Protein AF-A0A934SBF8-F1 (afdb_monomer)

Mean predicted aligned error: 6.36 Å

Nearest PDB structures (foldseek):
  3ihu-assembly2_B  TM=5.782E-01  e=2.171E-01  Cupriavidus pinatubonensis JMP134
  7wvs-assembly1_A  TM=4.192E-01  e=6.227E-02  Aspergillus carbonarius ITEM 5010
  3cdh-assembly1_A  TM=4.640E-01  e=1.691E-01  Ruegeria pomeroyi DSS-3
  4p9f-assembly1_A  TM=5.363E-01  e=4.314E-01  Escherichia coli UMEA 3718-1
  7ww0-assembly1_A  TM=4.149E-01  e=1.238E-01  Aspergillus carbonarius ITEM 5010

Organism: NCBI:txid454153

Radius of gyration: 15.18 Å; Cα contacts (8 Å, |Δi|>4): 107; chains: 1; bounding box: 35×34×43 Å

pLDDT: mean 85.87, std 15.22, range [47.66, 98.25]

Secondary structure (DSSP, 8-state):
----S-----HHHHHHHHTTS-HHHHHHHHHHHHHHHSSSSTTEEEEEHHHHHHHHT--GGGHHHHHHHHTTTSEEEEETTEEEEE-HHHHHHHHHHHHHHS-HHHHHHHHHHHHHHHHHH-TT-

Solvent-accessible surface area (backbone atoms only — not comparable to full-atom values): 7268 Å² total; per-residue (Å²): 129,90,76,72,94,68,81,93,82,54,70,68,58,52,52,67,68,42,67,85,48,53,75,66,46,46,54,41,47,54,52,46,51,55,51,17,63,69,30,99,53,53,18,34,47,74,44,44,50,72,56,53,21,62,75,60,73,48,60,78,85,52,42,63,62,43,52,62,59,41,48,79,76,32,52,71,37,79,56,90,68,31,35,34,46,29,36,73,66,50,32,52,52,47,55,53,52,48,58,74,73,47,58,79,72,61,46,55,56,53,51,49,54,47,50,50,47,46,44,69,66,43,73,89,117

Foldseek 3Di:
DPQDPDDDDDVVCLCVQCVQPDPLLSLLVVLVQVCQSPDPQHFKDKDFLVVSCVSSVHDSVCSVVSQVRCVSQWPWADDPRMIMTGGPVGNVVVLVVVVVVDDPVVNVVVVVVVVVVCCVRPVPD

Structure (mmCIF, N/CA/C/O backbone):
data_AF-A0A934SBF8-F1
#
_entry.id   AF-A0A934SBF8-F1
#
loop_
_atom_site.group_PDB
_atom_site.id
_atom_site.type_symbol
_atom_site.label_atom_id
_atom_site.label_alt_id
_atom_site.label_comp_id
_atom_site.label_asym_id
_atom_site.label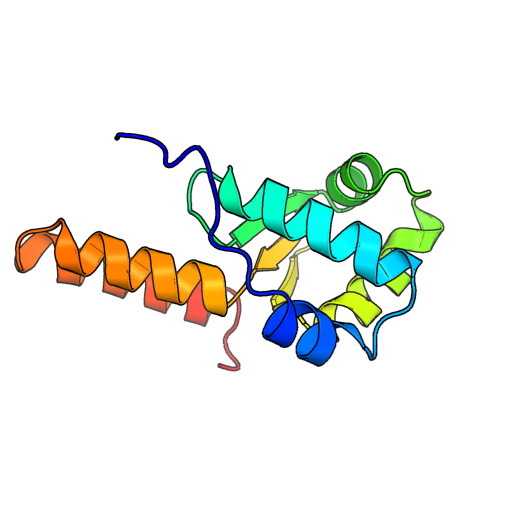_entity_id
_atom_site.label_seq_id
_atom_site.pdbx_PDB_ins_code
_atom_site.Cartn_x
_atom_site.Cartn_y
_atom_site.Cartn_z
_atom_site.occupancy
_atom_site.B_iso_or_equiv
_atom_site.auth_seq_id
_atom_site.auth_comp_id
_atom_site.auth_asym_id
_atom_site.auth_atom_id
_atom_site.pdbx_PDB_model_num
ATOM 1 N N . MET A 1 1 ? -23.208 1.489 7.358 1.00 48.81 1 MET A N 1
ATOM 2 C CA . MET A 1 1 ? -22.133 2.214 8.072 1.00 48.81 1 MET A CA 1
ATOM 3 C C . MET A 1 1 ? -21.897 3.509 7.323 1.00 48.81 1 MET A C 1
ATOM 5 O O . MET A 1 1 ? -21.888 3.451 6.106 1.00 48.81 1 MET A O 1
ATOM 9 N N . ALA A 1 2 ? -21.766 4.657 7.996 1.00 49.47 2 ALA A N 1
ATOM 10 C CA . ALA A 1 2 ? -21.364 5.880 7.301 1.00 49.47 2 ALA A CA 1
ATOM 11 C C . ALA A 1 2 ? -19.920 5.689 6.814 1.00 49.47 2 ALA A C 1
ATOM 13 O O . ALA A 1 2 ? -18.987 5.700 7.628 1.00 49.47 2 ALA A O 1
ATOM 14 N N . GLU A 1 3 ? -19.772 5.390 5.524 1.00 66.50 3 GLU A N 1
ATOM 15 C CA . GLU A 1 3 ? -18.486 5.335 4.841 1.00 66.50 3 GLU A CA 1
ATOM 16 C C . GLU A 1 3 ? -17.846 6.712 4.959 1.00 66.50 3 GLU A C 1
ATOM 18 O O . GLU A 1 3 ? -18.474 7.729 4.678 1.00 66.50 3 GLU A O 1
ATOM 23 N N . LEU A 1 4 ? -16.623 6.758 5.481 1.00 80.62 4 LEU A N 1
ATOM 24 C CA . LEU A 1 4 ? -15.876 7.999 5.566 1.00 80.62 4 LEU A CA 1
ATOM 25 C C . LEU A 1 4 ? -15.369 8.293 4.150 1.00 80.62 4 LEU A C 1
ATOM 27 O O . LEU A 1 4 ? -14.555 7.515 3.647 1.00 80.62 4 LEU A O 1
ATOM 31 N N . PRO A 1 5 ? -15.824 9.377 3.497 1.00 86.81 5 PRO A N 1
ATOM 32 C CA . PRO A 1 5 ? -15.480 9.646 2.103 1.00 86.81 5 PRO A CA 1
ATOM 33 C C . PRO A 1 5 ? -14.053 10.195 1.945 1.00 86.81 5 PRO A C 1
ATOM 35 O O . PRO A 1 5 ? -13.633 10.507 0.838 1.00 86.81 5 PRO A O 1
ATOM 38 N N . TYR A 1 6 ? -13.312 10.348 3.046 1.00 90.06 6 TYR A N 1
ATOM 39 C CA . TYR A 1 6 ? -11.968 10.909 3.075 1.00 90.06 6 TYR A CA 1
ATOM 40 C C . TYR A 1 6 ? -11.066 10.109 4.015 1.00 90.06 6 TYR A C 1
ATOM 42 O O . TYR A 1 6 ? -11.490 9.723 5.104 1.00 90.06 6 TYR A O 1
ATOM 50 N N . MET A 1 7 ? -9.801 9.945 3.629 1.00 89.50 7 MET A N 1
A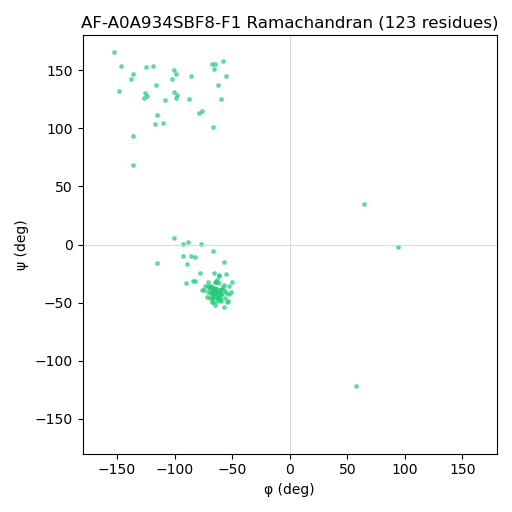TOM 51 C CA . MET A 1 7 ? -8.733 9.484 4.516 1.00 89.50 7 MET A CA 1
ATOM 52 C C . MET A 1 7 ? -7.917 10.673 5.025 1.00 89.50 7 MET A C 1
ATOM 54 O O . MET A 1 7 ? -7.739 11.666 4.318 1.00 89.50 7 MET A O 1
ATOM 58 N N . GLN A 1 8 ? -7.412 10.587 6.253 1.00 89.69 8 GLN A N 1
ATOM 59 C CA . GLN A 1 8 ? -6.589 11.651 6.816 1.00 89.69 8 GLN A CA 1
ATOM 60 C C . GLN A 1 8 ? -5.158 11.560 6.270 1.00 89.69 8 GLN A C 1
ATOM 62 O O . GLN A 1 8 ? -4.425 10.613 6.561 1.00 89.69 8 GLN A O 1
ATOM 67 N N . PHE A 1 9 ? -4.757 12.555 5.480 1.00 91.38 9 PHE A N 1
ATOM 68 C CA . PHE A 1 9 ? -3.440 12.619 4.852 1.00 91.38 9 PHE A CA 1
ATOM 69 C C . PHE A 1 9 ? -2.507 13.559 5.619 1.00 91.38 9 PHE A C 1
ATOM 71 O O . PHE A 1 9 ? -2.870 14.697 5.915 1.00 91.38 9 PHE A O 1
ATOM 78 N N . TYR A 1 10 ? -1.296 13.089 5.917 1.00 93.12 10 TYR A N 1
ATOM 79 C CA . TYR A 1 10 ? -0.279 13.844 6.647 1.00 93.12 10 TYR A CA 1
ATOM 80 C C . TYR A 1 10 ? 0.926 14.050 5.725 1.00 93.12 10 TYR A C 1
ATOM 82 O O . TYR A 1 10 ? 1.690 13.107 5.519 1.00 93.12 10 TYR A O 1
ATOM 90 N N . PRO A 1 11 ? 1.115 15.255 5.152 1.00 96.00 11 PRO A N 1
ATOM 91 C CA . PRO A 1 11 ? 2.187 15.502 4.187 1.00 96.00 11 PRO A CA 1
ATOM 92 C C . PRO A 1 11 ? 3.590 15.202 4.727 1.00 96.00 11 PRO A C 1
ATOM 94 O O . PRO A 1 11 ? 4.429 14.691 3.991 1.00 96.00 11 PRO A O 1
ATOM 97 N N . THR A 1 12 ? 3.842 15.486 6.009 1.00 96.69 12 THR A N 1
ATOM 98 C CA . THR A 1 12 ? 5.129 15.199 6.659 1.00 96.69 12 THR A CA 1
ATOM 9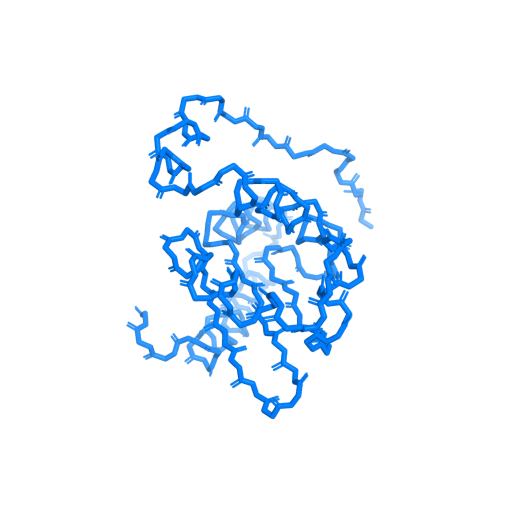9 C C . THR A 1 12 ? 5.419 13.702 6.692 1.00 96.69 12 THR A C 1
ATOM 101 O O . THR A 1 12 ? 6.496 13.292 6.265 1.00 96.69 12 THR A O 1
ATOM 104 N N . ASP A 1 13 ? 4.452 12.893 7.131 1.00 93.19 13 ASP A N 1
ATOM 105 C CA . ASP A 1 13 ? 4.574 11.432 7.172 1.00 93.19 13 ASP A CA 1
ATOM 106 C C . ASP A 1 13 ? 4.748 10.878 5.758 1.00 93.19 13 ASP A C 1
ATOM 108 O O . ASP A 1 13 ? 5.664 10.106 5.501 1.00 93.19 13 ASP A O 1
ATOM 112 N N . TRP A 1 14 ? 3.934 11.355 4.809 1.00 95.31 14 TRP A N 1
ATOM 113 C CA . TRP A 1 14 ? 4.037 10.957 3.408 1.00 95.31 14 TRP A CA 1
ATOM 114 C C . TRP A 1 14 ? 5.444 11.185 2.855 1.00 95.31 14 TRP A C 1
ATOM 116 O O . TRP A 1 14 ? 6.028 10.285 2.253 1.00 95.31 14 TRP A O 1
ATOM 126 N N . LEU A 1 15 ? 6.015 12.374 3.063 1.00 96.56 15 LEU A N 1
ATOM 127 C CA . LEU A 1 15 ? 7.369 12.673 2.606 1.00 96.56 15 LEU A CA 1
ATOM 128 C C . LEU A 1 15 ? 8.414 11.817 3.329 1.00 96.56 15 LEU A C 1
ATOM 130 O O . LEU A 1 15 ? 9.346 11.343 2.683 1.00 96.56 15 LEU A O 1
ATOM 134 N N . ALA A 1 16 ? 8.273 11.603 4.638 1.00 95.12 16 ALA A N 1
ATOM 135 C CA . ALA A 1 16 ? 9.223 10.829 5.431 1.00 95.12 16 ALA A CA 1
ATOM 13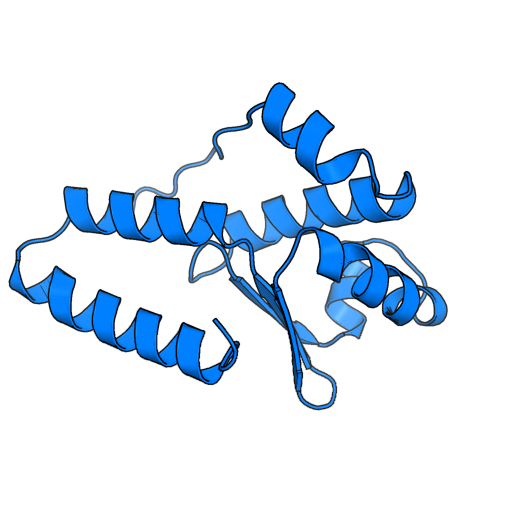6 C C . ALA A 1 16 ? 9.238 9.339 5.053 1.00 95.12 16 ALA A C 1
ATOM 138 O O . ALA A 1 16 ? 10.322 8.785 4.849 1.0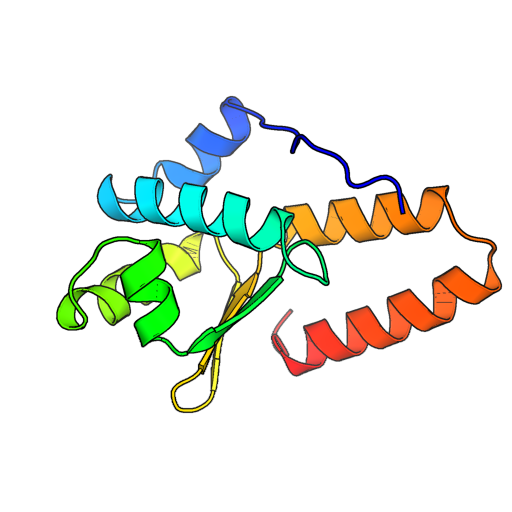0 95.12 16 ALA A O 1
ATOM 139 N N . ASP A 1 17 ? 8.062 8.729 4.910 1.00 92.56 17 ASP A N 1
ATOM 140 C CA . ASP A 1 17 ? 7.895 7.303 4.619 1.00 92.56 17 ASP A CA 1
ATOM 141 C C . ASP A 1 17 ? 8.243 6.995 3.163 1.00 92.56 17 ASP A C 1
ATOM 143 O O . ASP A 1 17 ? 8.886 5.993 2.859 1.00 92.56 17 ASP A O 1
ATOM 147 N N . THR A 1 18 ? 7.872 7.885 2.239 1.00 97.12 18 THR A N 1
ATOM 148 C CA . THR A 1 18 ? 8.036 7.604 0.811 1.00 97.12 18 THR A CA 1
ATOM 149 C C . THR A 1 18 ? 9.345 8.112 0.217 1.00 97.12 18 THR A C 1
ATOM 151 O O . THR A 1 18 ? 9.651 7.762 -0.916 1.00 97.12 18 THR A O 1
ATOM 154 N N . ARG A 1 19 ? 10.162 8.920 0.912 1.00 96.62 19 ARG A N 1
ATOM 155 C CA . ARG A 1 19 ? 11.406 9.494 0.333 1.00 96.62 19 ARG A CA 1
ATOM 156 C C . ARG A 1 19 ? 12.390 8.470 -0.237 1.00 96.62 19 ARG A C 1
ATOM 158 O O . ARG A 1 19 ? 13.176 8.839 -1.100 1.00 96.62 19 ARG A O 1
ATOM 165 N N . MET A 1 20 ? 12.353 7.235 0.255 1.00 96.38 20 MET A N 1
ATOM 166 C CA . MET A 1 20 ? 13.193 6.121 -0.201 1.00 96.38 20 MET A CA 1
ATOM 167 C C . MET A 1 20 ? 12.625 5.367 -1.407 1.00 96.38 20 MET A C 1
ATOM 169 O O . MET A 1 20 ? 13.338 4.567 -1.998 1.00 96.38 20 MET A O 1
ATOM 173 N N . LEU A 1 21 ? 11.378 5.651 -1.782 1.00 98.00 21 LEU A N 1
ATOM 174 C CA . LEU A 1 21 ? 10.729 5.097 -2.959 1.00 98.00 21 LEU A CA 1
ATOM 175 C C . LEU A 1 21 ? 11.055 5.923 -4.211 1.00 98.00 21 LEU A C 1
ATOM 177 O O . LEU A 1 21 ? 11.105 7.162 -4.188 1.00 98.00 21 LEU A O 1
ATOM 181 N N . THR A 1 22 ? 11.179 5.227 -5.331 1.00 98.12 22 THR A N 1
ATOM 182 C CA . THR A 1 22 ? 11.146 5.750 -6.688 1.00 98.12 22 THR A CA 1
ATOM 183 C C . THR A 1 22 ? 9.831 6.478 -6.950 1.00 98.12 22 THR A C 1
ATOM 185 O O . THR A 1 22 ? 8.803 6.243 -6.311 1.00 98.12 22 THR A O 1
ATOM 188 N N . ALA A 1 23 ? 9.833 7.378 -7.936 1.00 97.69 23 ALA A N 1
ATOM 189 C CA . ALA A 1 23 ? 8.620 8.096 -8.325 1.00 97.69 23 ALA A CA 1
ATOM 190 C C . ALA A 1 23 ? 7.481 7.142 -8.734 1.00 97.69 23 ALA A C 1
ATOM 192 O O . ALA A 1 23 ? 6.322 7.4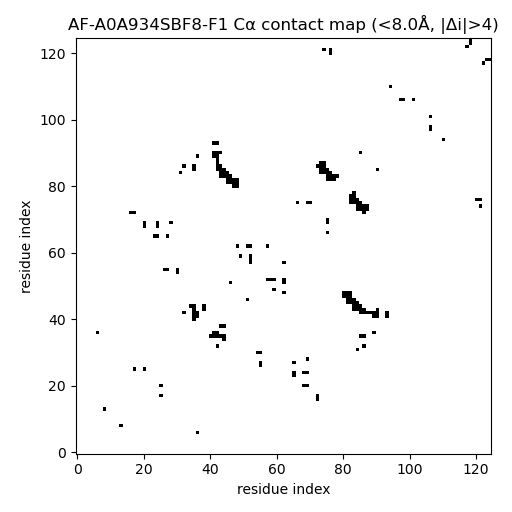11 -8.424 1.00 97.69 23 ALA A O 1
ATOM 193 N N . SER A 1 24 ? 7.814 6.013 -9.371 1.00 97.38 24 SER A N 1
ATOM 194 C CA . SER A 1 24 ? 6.827 5.004 -9.758 1.00 97.38 24 SER A CA 1
ATOM 195 C C . SER A 1 24 ? 6.226 4.318 -8.533 1.00 97.38 24 SER A C 1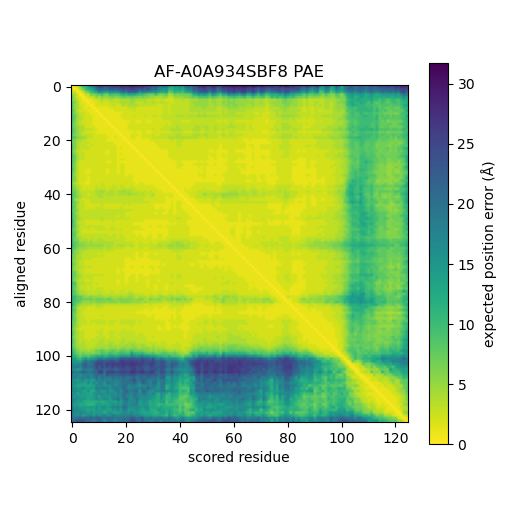
ATOM 197 O O . SER A 1 24 ? 5.005 4.280 -8.414 1.00 97.38 24 SER A O 1
ATOM 199 N N . ALA A 1 25 ? 7.049 3.838 -7.595 1.00 98.19 25 ALA A N 1
ATOM 200 C CA . ALA A 1 25 ? 6.550 3.202 -6.378 1.00 98.19 25 ALA A CA 1
ATOM 201 C C . ALA A 1 25 ? 5.756 4.175 -5.490 1.00 98.19 25 ALA A C 1
ATOM 203 O O . ALA A 1 25 ? 4.767 3.774 -4.883 1.00 98.19 25 ALA A O 1
ATOM 204 N N . LYS A 1 26 ? 6.105 5.471 -5.471 1.00 97.81 26 LYS A N 1
ATOM 205 C CA . LYS A 1 26 ? 5.287 6.514 -4.820 1.00 97.81 26 LYS A CA 1
ATOM 206 C C . LYS A 1 26 ? 3.886 6.622 -5.411 1.00 97.81 26 LYS A C 1
ATOM 208 O O . LYS A 1 26 ? 2.920 6.678 -4.653 1.00 97.81 26 LYS A O 1
ATOM 213 N N . GLY A 1 27 ? 3.786 6.682 -6.740 1.00 97.62 27 GLY A N 1
ATOM 214 C CA . GLY A 1 27 ? 2.498 6.730 -7.439 1.00 97.62 27 GLY A CA 1
ATOM 215 C C . GLY A 1 27 ? 1.666 5.484 -7.146 1.00 97.62 27 GLY A C 1
ATOM 216 O O . GLY A 1 27 ? 0.525 5.568 -6.709 1.00 97.62 27 GLY A O 1
ATOM 217 N N . VAL A 1 28 ? 2.299 4.321 -7.239 1.00 98.06 28 VAL A N 1
ATOM 218 C CA . VAL A 1 28 ? 1.667 3.045 -6.911 1.00 98.06 28 VAL A CA 1
ATOM 219 C C . VAL A 1 28 ? 1.202 2.984 -5.451 1.00 98.06 28 VAL A C 1
ATOM 221 O O . VAL A 1 28 ? 0.122 2.471 -5.158 1.00 98.06 28 VAL A O 1
ATOM 224 N N . TRP A 1 29 ? 1.983 3.526 -4.514 1.00 97.94 29 TRP A N 1
ATOM 225 C CA . TRP A 1 29 ? 1.621 3.500 -3.102 1.00 97.94 29 TRP A CA 1
ATOM 226 C C . TRP A 1 29 ? 0.378 4.335 -2.793 1.00 97.94 29 TRP A C 1
ATOM 228 O O . TRP A 1 29 ? -0.454 3.904 -1.993 1.00 97.94 29 TRP A O 1
ATOM 238 N N . ILE A 1 30 ? 0.200 5.497 -3.433 1.00 97.56 30 ILE A N 1
ATOM 239 C CA . ILE A 1 30 ? -1.018 6.287 -3.218 1.00 97.56 30 ILE A CA 1
ATOM 240 C C . ILE A 1 30 ? -2.259 5.578 -3.784 1.00 97.56 30 ILE A C 1
ATOM 242 O O . ILE A 1 30 ? -3.299 5.576 -3.121 1.00 97.56 30 ILE A O 1
ATOM 246 N N . ASP A 1 31 ? -2.135 4.889 -4.923 1.00 98.19 31 ASP A N 1
ATOM 247 C CA . ASP A 1 31 ? -3.214 4.064 -5.485 1.00 98.19 31 ASP A CA 1
ATOM 248 C C . ASP A 1 31 ? -3.561 2.894 -4.559 1.00 98.19 31 ASP A C 1
ATOM 250 O O . ASP A 1 31 ? -4.737 2.614 -4.310 1.00 98.19 31 ASP A O 1
ATOM 254 N N . CYS A 1 32 ? -2.544 2.249 -3.974 1.00 97.75 32 CYS A N 1
ATOM 255 C CA . CYS A 1 32 ? -2.735 1.245 -2.932 1.00 97.75 32 CYS A CA 1
ATOM 256 C C . CYS A 1 32 ? -3.511 1.832 -1.752 1.00 97.75 32 CYS A C 1
ATOM 258 O O . CYS A 1 32 ? -4.552 1.289 -1.402 1.00 97.75 32 CYS A O 1
ATOM 260 N N . LEU A 1 33 ? -3.079 2.951 -1.163 1.00 97.00 33 LEU A N 1
ATOM 261 C CA . LEU A 1 33 ? -3.783 3.573 -0.034 1.00 97.00 33 LEU A CA 1
ATOM 262 C C . LEU A 1 33 ? -5.254 3.875 -0.360 1.00 97.00 33 LEU A C 1
ATOM 264 O O . LEU A 1 33 ? -6.126 3.597 0.464 1.00 97.00 33 LEU A O 1
ATOM 268 N N . ALA A 1 34 ? -5.546 4.374 -1.562 1.00 96.38 34 ALA A N 1
ATOM 269 C CA . ALA A 1 34 ? -6.916 4.608 -2.010 1.00 96.38 34 ALA A CA 1
ATOM 270 C C . ALA A 1 34 ? -7.727 3.303 -2.130 1.00 96.38 34 ALA A C 1
ATOM 272 O O . ALA A 1 34 ? -8.881 3.251 -1.694 1.00 96.38 34 ALA A O 1
ATOM 273 N N . ALA A 1 35 ? -7.135 2.232 -2.664 1.00 97.00 35 ALA A N 1
ATOM 274 C CA . ALA A 1 35 ? -7.777 0.920 -2.747 1.00 97.00 35 ALA A CA 1
ATOM 275 C C . ALA A 1 35 ? -8.009 0.299 -1.359 1.00 97.00 35 ALA A C 1
ATOM 277 O O . ALA A 1 35 ? -9.098 -0.197 -1.079 1.00 97.00 35 ALA A O 1
ATOM 278 N N . LEU A 1 36 ? -7.021 0.386 -0.462 1.00 95.50 36 LEU A N 1
ATOM 279 C CA . LEU A 1 36 ? -7.105 -0.103 0.917 1.00 95.50 36 LEU A CA 1
ATOM 280 C C . LEU A 1 36 ? -8.157 0.652 1.738 1.00 95.50 36 LEU A C 1
ATOM 282 O O . LEU A 1 36 ? -8.781 0.069 2.623 1.00 95.50 36 LEU A O 1
ATOM 286 N N . TRP A 1 37 ? -8.363 1.939 1.455 1.00 94.56 37 TRP A N 1
ATOM 287 C CA . TRP A 1 37 ? -9.388 2.750 2.112 1.00 94.56 37 TRP A CA 1
ATOM 288 C C . TRP A 1 37 ? -10.816 2.335 1.735 1.00 94.56 37 TRP A C 1
ATOM 290 O O . TRP A 1 37 ? -11.719 2.394 2.574 1.00 94.56 37 TRP A O 1
ATOM 300 N N . ASN A 1 38 ? -11.003 1.917 0.481 1.00 92.44 38 ASN A N 1
ATOM 301 C CA . ASN A 1 38 ? -12.283 1.471 -0.077 1.00 92.44 38 ASN A CA 1
ATOM 302 C C . ASN A 1 38 ? -12.500 -0.047 0.038 1.00 92.44 38 ASN A C 1
ATOM 304 O O . ASN A 1 38 ? -13.522 -0.561 -0.416 1.00 92.44 38 ASN A O 1
ATOM 308 N N . ALA A 1 39 ? -11.547 -0.778 0.615 1.00 90.94 39 ALA A N 1
ATOM 309 C CA . 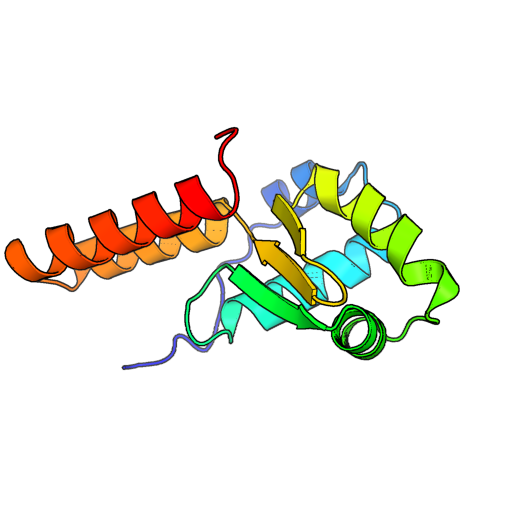ALA A 1 39 ? -11.677 -2.210 0.822 1.00 90.94 39 ALA A CA 1
ATOM 310 C C . ALA A 1 39 ? -12.805 -2.524 1.829 1.00 90.94 39 ALA A C 1
ATOM 312 O O . ALA A 1 39 ? -13.050 -1.727 2.740 1.00 90.94 39 ALA A O 1
ATOM 313 N N . PRO A 1 40 ? -13.463 -3.700 1.719 1.00 86.25 40 PRO A N 1
ATOM 314 C CA . PRO A 1 40 ? -14.472 -4.135 2.689 1.00 86.25 40 PRO A CA 1
ATOM 315 C C . PRO A 1 40 ? -13.965 -4.107 4.136 1.00 86.25 40 PRO A C 1
ATOM 317 O O . PRO A 1 40 ? -14.708 -3.765 5.053 1.00 86.25 40 PRO A O 1
ATOM 320 N N . GLU A 1 41 ? -12.684 -4.428 4.320 1.00 84.31 41 GLU A N 1
ATOM 321 C CA . GLU A 1 41 ? -11.951 -4.264 5.569 1.00 84.31 41 GLU A CA 1
ATOM 322 C C . GLU A 1 41 ? -10.837 -3.237 5.339 1.00 84.31 41 GLU A C 1
ATOM 324 O O . GLU A 1 41 ? -9.903 -3.483 4.575 1.00 84.31 41 GLU A O 1
ATOM 329 N N . ARG A 1 42 ? -10.945 -2.054 5.960 1.00 88.56 42 ARG A N 1
ATOM 330 C CA . ARG A 1 42 ? -9.996 -0.965 5.698 1.00 88.56 42 ARG A CA 1
ATOM 331 C C . ARG A 1 42 ? -8.574 -1.347 6.086 1.00 88.56 42 ARG A C 1
ATOM 333 O O . ARG A 1 42 ? -8.315 -1.846 7.180 1.00 88.56 42 ARG A O 1
ATOM 340 N N . GLY A 1 43 ? -7.639 -0.984 5.216 1.00 90.31 43 GLY A N 1
ATOM 341 C CA . GLY A 1 43 ? -6.210 -1.079 5.492 1.00 90.31 43 GLY A CA 1
ATOM 342 C C . GLY A 1 43 ? -5.546 -2.361 5.012 1.00 90.31 43 GLY A C 1
ATOM 343 O O . GLY A 1 43 ? -4.325 -2.445 5.113 1.00 90.31 43 GLY A O 1
ATOM 344 N N . PHE A 1 44 ? -6.282 -3.310 4.434 1.00 92.69 44 PHE A N 1
ATOM 345 C CA . PHE A 1 44 ? -5.684 -4.393 3.659 1.00 92.69 44 PHE A CA 1
ATOM 346 C C . PHE A 1 44 ? -6.588 -4.822 2.501 1.00 92.69 44 PHE A C 1
ATOM 348 O O . PHE A 1 44 ? -7.803 -4.655 2.535 1.00 92.69 44 PHE A O 1
ATOM 355 N N . LEU A 1 45 ? -5.985 -5.371 1.453 1.00 94.81 45 LEU A N 1
ATOM 356 C CA . LEU A 1 45 ? -6.715 -5.883 0.302 1.00 94.81 45 LEU A CA 1
ATOM 357 C C . LEU A 1 45 ? -5.950 -7.060 -0.290 1.00 94.81 45 LEU A C 1
ATOM 359 O O . LEU A 1 45 ? -4.745 -6.965 -0.516 1.00 94.81 45 LEU A O 1
ATOM 363 N N . LYS A 1 46 ? -6.658 -8.161 -0.552 1.00 95.38 46 LYS A N 1
ATOM 364 C CA . LYS A 1 46 ? -6.138 -9.324 -1.277 1.00 95.38 46 LYS A CA 1
ATOM 365 C C . LYS A 1 46 ? -6.780 -9.380 -2.652 1.00 95.38 46 LYS A C 1
ATOM 367 O O . LYS A 1 46 ? -8.002 -9.452 -2.757 1.00 95.38 46 LYS A O 1
ATOM 372 N N . MET A 1 47 ? -5.964 -9.404 -3.698 1.00 96.38 47 MET A N 1
ATOM 373 C CA . MET A 1 47 ? -6.441 -9.617 -5.064 1.00 96.38 47 MET A CA 1
ATOM 374 C C . MET A 1 47 ? -5.362 -10.264 -5.942 1.00 96.38 47 MET A C 1
ATOM 376 O O . MET A 1 47 ? -4.204 -10.329 -5.527 1.00 96.38 47 MET A O 1
ATOM 380 N N . PRO A 1 48 ? -5.709 -10.792 -7.132 1.00 97.56 48 PRO A N 1
ATOM 381 C CA . PRO A 1 48 ? -4.719 -11.352 -8.047 1.00 97.56 48 PRO A CA 1
ATOM 382 C C . PRO A 1 48 ? -3.619 -10.340 -8.388 1.00 97.56 48 PRO A C 1
ATOM 384 O O . PRO A 1 48 ? -3.915 -9.163 -8.575 1.00 97.56 48 PRO A O 1
ATOM 387 N N . GLU A 1 49 ? -2.377 -10.790 -8.560 1.00 96.81 49 GLU A N 1
ATOM 388 C CA . GLU A 1 49 ? -1.240 -9.926 -8.920 1.00 96.81 49 GLU A CA 1
ATOM 389 C C . GLU A 1 49 ? -1.534 -9.071 -10.166 1.00 96.81 49 GLU A C 1
ATOM 391 O O . GLU A 1 49 ? -1.335 -7.860 -10.184 1.00 96.81 49 GLU A O 1
ATOM 396 N N . ARG A 1 50 ? -2.154 -9.675 -11.186 1.00 96.44 50 ARG A N 1
ATOM 397 C CA . ARG A 1 50 ? -2.579 -8.962 -12.400 1.00 96.44 50 ARG A CA 1
ATOM 398 C C . ARG A 1 50 ? -3.610 -7.858 -12.141 1.00 96.44 50 ARG A C 1
ATOM 400 O O . ARG A 1 50 ? -3.710 -6.930 -12.936 1.00 96.44 50 ARG A O 1
ATOM 407 N N . ALA A 1 51 ? -4.416 -7.964 -11.083 1.00 97.81 51 ALA A N 1
ATOM 408 C CA . ALA A 1 51 ? -5.363 -6.915 -10.713 1.00 97.81 51 ALA A CA 1
ATOM 409 C C . ALA A 1 51 ? -4.643 -5.706 -10.094 1.00 97.81 51 ALA A C 1
ATOM 411 O O . ALA A 1 51 ? -5.018 -4.578 -10.401 1.00 97.81 51 ALA A O 1
ATOM 412 N N . TRP A 1 52 ? -3.566 -5.931 -9.331 1.00 97.94 52 TRP A N 1
ATOM 413 C CA . TRP A 1 52 ? -2.666 -4.862 -8.883 1.00 97.94 52 TRP A CA 1
ATOM 414 C C . TRP A 1 52 ? -2.010 -4.145 -10.064 1.00 97.94 52 TRP A C 1
ATOM 416 O O . TRP A 1 52 ? -2.102 -2.927 -10.147 1.00 97.94 52 TRP A O 1
ATOM 426 N N . GLY A 1 53 ? -1.474 -4.881 -11.043 1.00 97.62 53 GLY A N 1
ATOM 427 C CA . GLY A 1 53 ? -0.901 -4.268 -12.251 1.00 97.62 53 GLY A CA 1
ATOM 428 C C . GLY A 1 53 ? -1.881 -3.362 -13.007 1.00 97.62 53 GLY A C 1
ATOM 429 O O . GLY A 1 53 ? -1.518 -2.266 -13.426 1.00 97.62 53 GLY A O 1
ATOM 430 N N . ARG A 1 54 ? -3.154 -3.773 -13.113 1.00 98.00 54 ARG A N 1
ATOM 431 C CA . ARG A 1 54 ? -4.218 -2.940 -13.706 1.00 98.00 54 ARG A CA 1
ATOM 432 C C . ARG A 1 54 ? -4.530 -1.701 -12.876 1.00 98.00 54 ARG A C 1
ATOM 434 O O . ARG A 1 54 ? -4.729 -0.647 -13.467 1.00 98.00 54 ARG A O 1
ATOM 441 N N . LEU A 1 55 ? -4.590 -1.828 -11.547 1.00 98.00 55 LEU A N 1
ATOM 442 C CA . LEU A 1 55 ? -4.807 -0.691 -10.648 1.00 98.00 55 LEU A CA 1
ATOM 443 C C . LEU A 1 55 ? -3.696 0.352 -10.816 1.00 98.00 55 LEU A C 1
ATOM 445 O O . LEU A 1 55 ? -3.980 1.539 -10.869 1.00 98.00 55 LEU A O 1
ATOM 449 N N . TRP A 1 56 ? -2.456 -0.109 -10.940 1.00 98.00 56 TRP A N 1
ATOM 450 C CA . TRP A 1 56 ? -1.262 0.729 -11.051 1.00 98.00 56 TRP A CA 1
ATOM 451 C C . TRP A 1 56 ? -0.990 1.239 -12.468 1.00 98.00 56 TRP A C 1
ATOM 453 O O . TRP A 1 56 ? -0.103 2.065 -12.664 1.00 98.00 56 TRP A O 1
ATOM 463 N N . GLY A 1 57 ? -1.706 0.719 -13.468 1.00 97.38 57 GLY A N 1
ATOM 464 C CA . GLY A 1 57 ? -1.475 1.048 -14.872 1.00 97.38 57 GLY A CA 1
ATOM 465 C C . GLY A 1 57 ? -0.103 0.602 -15.387 1.00 97.38 57 GLY A C 1
ATOM 466 O O . GLY A 1 57 ? 0.492 1.302 -16.204 1.00 97.38 57 GLY A O 1
ATOM 467 N N . VAL A 1 58 ? 0.411 -0.539 -14.914 1.00 97.25 58 VAL A N 1
ATOM 468 C CA . VAL A 1 58 ? 1.738 -1.059 -15.288 1.00 97.25 58 VAL A CA 1
ATOM 469 C C . VAL A 1 58 ? 1.659 -2.423 -15.970 1.00 97.25 58 VAL A C 1
ATOM 471 O O . VAL A 1 58 ? 0.735 -3.210 -15.751 1.00 97.25 58 VAL A O 1
ATOM 474 N N . GLU A 1 59 ? 2.663 -2.708 -16.796 1.00 95.75 59 GLU A N 1
ATOM 475 C CA . GLU A 1 59 ? 2.846 -4.010 -17.440 1.00 95.75 59 GLU A CA 1
ATOM 476 C C . GLU A 1 59 ? 3.188 -5.101 -16.414 1.00 95.75 59 GLU A C 1
ATOM 478 O O . GLU A 1 59 ? 3.706 -4.819 -15.329 1.00 95.75 59 GLU A O 1
ATOM 483 N N . SER A 1 60 ? 2.893 -6.363 -16.748 1.00 94.06 60 SER A N 1
ATOM 484 C CA . SER A 1 60 ? 3.002 -7.476 -15.787 1.00 94.06 60 SER A CA 1
ATOM 485 C C . SER A 1 60 ? 4.440 -7.700 -15.317 1.00 94.06 60 SER A C 1
ATOM 487 O O . SER A 1 60 ? 4.672 -8.072 -14.173 1.00 94.06 60 SER A O 1
ATOM 489 N N . GLU A 1 61 ? 5.402 -7.401 -16.180 1.00 96.31 61 GLU A N 1
ATOM 490 C CA . GLU A 1 61 ? 6.840 -7.506 -15.965 1.00 96.31 61 GLU A CA 1
ATOM 491 C C . GLU A 1 61 ? 7.344 -6.532 -14.891 1.00 96.31 61 GLU A C 1
ATOM 493 O O . GLU A 1 61 ? 8.369 -6.786 -14.269 1.00 96.31 61 GLU A O 1
ATOM 498 N N . ARG A 1 62 ? 6.628 -5.424 -14.652 1.00 97.12 62 ARG A N 1
ATOM 499 C CA . ARG A 1 62 ? 7.000 -4.394 -13.666 1.00 97.12 62 ARG A CA 1
ATOM 500 C C . ARG A 1 62 ? 6.442 -4.671 -12.272 1.00 97.12 62 ARG A C 1
ATOM 502 O O . ARG A 1 62 ? 6.894 -4.058 -11.307 1.00 97.12 62 ARG A O 1
ATOM 509 N N . ILE A 1 63 ? 5.448 -5.553 -12.162 1.00 97.06 63 ILE A N 1
ATOM 510 C CA . ILE A 1 63 ? 4.742 -5.820 -10.903 1.00 97.06 63 ILE A CA 1
ATOM 511 C C . ILE A 1 63 ? 5.680 -6.389 -9.826 1.00 97.06 63 ILE A C 1
ATOM 513 O O . ILE A 1 63 ? 5.616 -5.881 -8.706 1.00 97.06 63 ILE A O 1
ATOM 517 N N . PRO A 1 64 ? 6.562 -7.372 -10.110 1.00 96.62 64 PRO A N 1
ATOM 518 C CA . PRO A 1 64 ? 7.452 -7.924 -9.089 1.00 96.62 64 PRO A CA 1
ATOM 519 C C . PRO A 1 64 ? 8.384 -6.869 -8.484 1.00 96.62 64 PRO A C 1
ATOM 521 O O . PRO A 1 64 ? 8.430 -6.748 -7.264 1.00 96.62 64 PRO A O 1
ATOM 524 N N . ASP A 1 65 ? 9.029 -6.052 -9.324 1.00 97.50 65 ASP A N 1
ATOM 525 C CA . ASP A 1 65 ? 9.932 -4.981 -8.880 1.00 97.50 65 ASP A CA 1
ATOM 526 C C . ASP A 1 65 ? 9.202 -3.961 -7.993 1.00 97.50 65 ASP A C 1
ATOM 528 O O . ASP A 1 65 ? 9.706 -3.550 -6.948 1.00 97.50 65 ASP A O 1
ATOM 532 N N . LEU A 1 66 ? 7.985 -3.569 -8.389 1.00 98.25 66 LEU A N 1
ATOM 533 C CA . LEU A 1 66 ? 7.161 -2.640 -7.616 1.00 98.25 66 LEU A CA 1
ATOM 534 C C . LEU A 1 66 ? 6.703 -3.248 -6.292 1.00 98.25 66 LEU A C 1
ATOM 536 O O . LEU A 1 66 ? 6.693 -2.549 -5.284 1.00 98.25 66 LEU A O 1
ATOM 540 N N . LEU A 1 67 ? 6.332 -4.530 -6.268 1.00 97.56 67 LEU A N 1
ATOM 541 C CA . LEU A 1 67 ? 5.972 -5.223 -5.031 1.00 97.56 67 LEU A CA 1
ATOM 542 C C . LEU A 1 67 ? 7.150 -5.282 -4.063 1.00 97.56 67 LEU A C 1
ATOM 544 O O . LEU A 1 67 ? 6.971 -5.024 -2.876 1.00 97.56 67 LEU A O 1
ATOM 548 N N . ASP A 1 68 ? 8.341 -5.594 -4.557 1.00 97.12 68 ASP A N 1
ATOM 549 C CA . ASP A 1 68 ? 9.527 -5.686 -3.713 1.00 97.12 68 ASP A CA 1
ATOM 550 C C . ASP A 1 68 ? 9.903 -4.304 -3.145 1.00 97.12 68 ASP A C 1
ATOM 552 O O . ASP A 1 68 ? 10.215 -4.183 -1.959 1.00 97.12 68 ASP A O 1
ATOM 556 N N . GLU A 1 69 ? 9.769 -3.238 -3.940 1.00 98.12 69 GLU A N 1
ATOM 557 C CA . GLU A 1 69 ? 9.997 -1.864 -3.484 1.00 98.12 69 GLU A CA 1
ATOM 558 C C . GLU A 1 69 ? 8.922 -1.371 -2.494 1.00 98.12 69 GLU A C 1
ATOM 560 O O . GLU A 1 69 ? 9.237 -0.759 -1.471 1.00 98.12 69 GLU A O 1
ATOM 565 N N . LEU A 1 70 ? 7.643 -1.668 -2.747 1.00 97.56 70 LEU A N 1
ATOM 566 C CA . LEU A 1 70 ? 6.544 -1.319 -1.841 1.00 97.56 70 LEU A CA 1
ATOM 567 C C . LEU A 1 70 ? 6.674 -1.986 -0.470 1.00 97.56 70 LEU A C 1
ATOM 569 O O . LEU A 1 70 ? 6.172 -1.427 0.506 1.00 97.56 70 LEU A O 1
ATOM 573 N N . GLY A 1 71 ? 7.356 -3.132 -0.372 1.00 95.94 71 GLY A N 1
ATOM 574 C CA . GLY A 1 71 ? 7.617 -3.823 0.897 1.00 95.94 71 GLY A CA 1
ATOM 575 C C . GLY A 1 71 ? 8.349 -2.963 1.936 1.00 95.94 71 GLY A C 1
ATOM 576 O O . GLY A 1 71 ? 8.353 -3.281 3.121 1.00 95.94 71 GLY A O 1
ATOM 577 N N . ILE A 1 72 ? 8.932 -1.838 1.516 1.00 95.12 72 ILE A N 1
ATOM 578 C CA . ILE A 1 72 ? 9.542 -0.842 2.399 1.00 95.12 72 ILE A CA 1
ATOM 579 C C . ILE A 1 72 ? 8.490 -0.089 3.238 1.00 95.12 72 ILE A C 1
ATOM 581 O O . ILE A 1 72 ? 8.745 0.254 4.393 1.00 95.12 72 ILE A O 1
ATOM 585 N N . VAL A 1 73 ? 7.313 0.189 2.666 1.00 95.38 73 VAL A N 1
ATOM 586 C CA . VAL A 1 73 ? 6.249 1.007 3.290 1.00 95.38 73 VAL A CA 1
ATOM 587 C C . VAL A 1 73 ? 4.966 0.225 3.577 1.00 95.38 73 VAL A C 1
ATOM 589 O O . VAL A 1 73 ? 4.119 0.686 4.346 1.00 95.38 73 VAL A O 1
ATOM 592 N N . ALA A 1 74 ? 4.815 -0.950 2.973 1.00 95.25 74 ALA A N 1
ATOM 593 C CA . ALA A 1 74 ? 3.635 -1.792 3.053 1.00 95.25 74 ALA A CA 1
ATOM 594 C C . ALA A 1 74 ? 3.991 -3.195 3.541 1.00 95.25 74 ALA A C 1
ATOM 596 O O . ALA A 1 74 ? 5.079 -3.704 3.292 1.00 95.25 74 ALA A O 1
ATOM 597 N N . GLU A 1 75 ? 3.028 -3.849 4.179 1.00 94.00 75 GLU A N 1
ATOM 598 C CA . GLU A 1 75 ? 3.124 -5.278 4.461 1.00 94.00 75 GLU A CA 1
ATOM 599 C C . GLU A 1 75 ? 2.575 -6.042 3.257 1.00 94.00 75 GLU A C 1
ATOM 601 O O . GLU A 1 75 ? 1.445 -5.792 2.822 1.00 94.00 75 GLU A O 1
ATOM 606 N N . ILE A 1 76 ? 3.374 -6.953 2.702 1.00 94.88 76 ILE A N 1
ATOM 607 C CA . ILE A 1 76 ? 3.043 -7.674 1.470 1.00 94.88 76 ILE A CA 1
ATOM 608 C C . ILE A 1 76 ? 3.139 -9.173 1.710 1.00 94.88 76 ILE A C 1
ATOM 610 O O . ILE A 1 76 ? 4.150 -9.680 2.188 1.00 94.88 76 ILE A O 1
ATOM 614 N N . GLN A 1 77 ? 2.092 -9.894 1.317 1.00 93.44 77 GLN A N 1
ATOM 615 C CA . GLN A 1 77 ? 2.064 -11.350 1.339 1.00 93.44 77 GLN A CA 1
ATOM 616 C C . GLN A 1 77 ? 1.667 -11.882 -0.036 1.00 93.44 77 GLN A C 1
ATOM 618 O O . GLN A 1 77 ? 0.617 -11.524 -0.573 1.00 93.44 77 GLN A O 1
ATOM 623 N N . LYS A 1 78 ? 2.495 -12.769 -0.589 1.00 93.19 78 LYS A N 1
ATOM 624 C CA . LYS A 1 78 ? 2.229 -13.480 -1.844 1.00 93.19 78 LYS A CA 1
ATOM 625 C C . LYS A 1 78 ? 1.673 -14.875 -1.508 1.00 93.19 78 LYS A C 1
ATOM 627 O O . LYS A 1 78 ? 2.252 -15.587 -0.692 1.00 93.19 78 LYS A O 1
ATOM 632 N N . ASP A 1 79 ? 0.542 -15.249 -2.103 1.00 90.50 79 ASP A N 1
ATOM 633 C CA . ASP A 1 79 ? -0.143 -16.540 -1.929 1.00 90.50 79 ASP A CA 1
ATOM 634 C C . ASP A 1 79 ? -0.600 -17.060 -3.301 1.00 90.50 79 ASP A C 1
ATOM 636 O O . ASP A 1 79 ? -1.645 -16.664 -3.833 1.00 90.50 79 ASP A O 1
ATOM 640 N N . GLY A 1 80 ? 0.239 -17.893 -3.922 1.00 91.69 80 GLY A N 1
ATOM 641 C CA . GLY A 1 80 ? 0.076 -18.294 -5.319 1.00 91.69 80 GLY A CA 1
ATOM 642 C C . GLY A 1 80 ? 0.047 -17.073 -6.244 1.00 91.69 80 GLY A C 1
ATOM 643 O O . GLY A 1 80 ? 0.974 -16.272 -6.247 1.00 91.69 80 GLY A O 1
ATOM 644 N N . ASN A 1 81 ? -1.044 -16.912 -6.999 1.00 91.81 81 ASN A N 1
ATOM 645 C CA . ASN A 1 81 ? -1.247 -15.769 -7.902 1.00 91.81 81 ASN A CA 1
ATOM 646 C C . ASN A 1 81 ? -1.918 -14.561 -7.226 1.00 91.81 81 ASN A C 1
ATOM 648 O O . ASN A 1 81 ? -2.247 -13.584 -7.906 1.00 91.81 81 ASN A O 1
ATOM 652 N N . ALA A 1 82 ? -2.210 -14.639 -5.927 1.00 94.88 82 ALA A N 1
ATOM 653 C CA . ALA A 1 82 ? -2.826 -13.560 -5.171 1.00 94.88 82 ALA A CA 1
ATOM 654 C C . ALA A 1 82 ? -1.783 -12.824 -4.331 1.00 94.88 82 ALA A C 1
ATOM 656 O O . ALA A 1 82 ? -0.891 -13.431 -3.744 1.00 94.88 82 ALA A O 1
ATOM 657 N N . VAL A 1 83 ? -1.947 -11.509 -4.237 1.00 96.75 83 VAL A N 1
ATOM 658 C CA . VAL A 1 83 ? -1.113 -10.645 -3.410 1.00 96.75 83 VAL A CA 1
ATOM 659 C C . VAL A 1 83 ? -2.009 -9.872 -2.456 1.00 96.75 83 VAL A C 1
ATOM 661 O O . VAL A 1 83 ? -2.985 -9.235 -2.870 1.00 96.75 83 VAL A O 1
ATOM 664 N N . THR A 1 84 ? -1.669 -9.945 -1.176 1.00 96.25 84 THR A N 1
ATOM 665 C CA . THR A 1 84 ? -2.255 -9.129 -0.118 1.00 96.25 84 THR A CA 1
ATOM 666 C C . THR A 1 84 ? -1.314 -7.973 0.180 1.00 96.25 84 THR A C 1
ATOM 668 O O . THR A 1 84 ? -0.145 -8.212 0.475 1.00 96.25 84 THR A O 1
ATOM 671 N N . ILE A 1 85 ? -1.822 -6.742 0.128 1.00 96.88 85 ILE A N 1
ATOM 672 C CA . ILE A 1 85 ? -1.098 -5.533 0.543 1.00 96.88 85 ILE A CA 1
ATOM 673 C C . ILE A 1 85 ? -1.834 -4.927 1.733 1.00 96.88 85 ILE A C 1
ATOM 675 O O . ILE A 1 85 ? -3.066 -4.860 1.730 1.00 96.88 85 ILE A O 1
ATOM 679 N N . ALA A 1 86 ? -1.091 -4.486 2.744 1.00 94.81 86 ALA A N 1
ATOM 680 C CA . ALA A 1 86 ? -1.641 -3.881 3.947 1.00 94.81 86 ALA A CA 1
ATOM 681 C C . ALA A 1 86 ? -0.870 -2.628 4.392 1.00 94.81 86 ALA A C 1
ATOM 683 O O . ALA A 1 86 ? 0.349 -2.528 4.261 1.00 94.81 86 ALA A O 1
ATOM 684 N N . SER A 1 87 ? -1.604 -1.677 4.974 1.00 93.69 87 SER A N 1
ATOM 685 C CA . SER A 1 87 ? -1.080 -0.469 5.613 1.00 93.69 87 SER A CA 1
ATOM 686 C C . SER A 1 87 ? -1.273 -0.565 7.123 1.00 93.69 87 SER A C 1
ATOM 688 O O . SER A 1 87 ? -2.375 -0.353 7.633 1.00 93.69 87 SER A O 1
ATOM 690 N N . ARG A 1 88 ? -0.191 -0.840 7.865 1.00 87.62 88 ARG A N 1
ATOM 691 C CA . ARG A 1 88 ? -0.222 -0.968 9.338 1.00 87.62 88 ARG A CA 1
ATOM 692 C C . ARG A 1 88 ? -0.900 0.221 10.014 1.00 87.62 88 ARG A C 1
ATOM 694 O O . ARG A 1 88 ? -1.675 0.048 10.954 1.00 87.62 88 ARG A O 1
ATOM 701 N N . ARG A 1 89 ? -0.625 1.426 9.514 1.00 89.00 89 ARG A N 1
ATOM 702 C CA . ARG A 1 89 ? -1.200 2.663 10.037 1.00 89.00 89 ARG A CA 1
ATOM 703 C C . ARG A 1 89 ? -2.714 2.707 9.836 1.00 89.00 89 ARG A C 1
ATOM 705 O O . ARG A 1 89 ? -3.432 2.909 10.810 1.00 89.00 89 ARG A O 1
ATOM 712 N N . MET A 1 90 ? -3.192 2.474 8.612 1.00 90.25 90 MET A N 1
ATOM 713 C CA . MET A 1 90 ? -4.628 2.511 8.319 1.00 90.25 90 MET A CA 1
ATOM 714 C C . MET A 1 90 ? -5.385 1.479 9.148 1.00 90.25 90 MET A C 1
ATOM 716 O O . MET A 1 90 ? -6.461 1.776 9.666 1.00 90.25 90 MET A O 1
ATOM 720 N N . ILE A 1 91 ? -4.809 0.289 9.326 1.00 88.81 91 ILE A N 1
ATOM 721 C CA . ILE A 1 91 ? -5.498 -0.722 10.111 1.00 88.81 91 ILE A CA 1
ATOM 722 C C . ILE A 1 91 ? -5.518 -0.369 11.601 1.00 88.81 91 ILE A C 1
ATOM 724 O O . ILE A 1 91 ? -6.550 -0.515 12.254 1.00 88.81 91 ILE A O 1
ATOM 728 N N . LYS A 1 92 ? -4.416 0.156 12.150 1.00 84.81 92 LYS A N 1
ATOM 729 C CA . LYS A 1 92 ? -4.392 0.663 13.529 1.00 84.81 92 LYS A CA 1
ATOM 730 C C . LYS A 1 92 ? -5.473 1.730 13.748 1.00 84.81 92 LYS A C 1
ATOM 732 O O . LYS A 1 92 ? -6.204 1.656 14.734 1.00 84.81 92 LYS A O 1
ATOM 737 N N . GLU A 1 93 ? -5.598 2.679 12.822 1.00 87.69 93 GLU A N 1
ATOM 738 C CA . GLU A 1 93 ? -6.620 3.731 12.865 1.00 87.69 93 GLU A CA 1
ATOM 739 C C . GLU A 1 93 ? -8.047 3.161 12.781 1.00 87.69 93 GLU A C 1
ATOM 741 O O . GLU A 1 93 ? -8.929 3.614 13.514 1.00 87.69 93 GLU A O 1
ATOM 746 N N . GLU A 1 94 ? -8.296 2.153 11.935 1.00 86.19 94 GLU A N 1
ATOM 747 C CA . GLU A 1 94 ? -9.611 1.501 11.861 1.00 86.19 94 GLU A CA 1
ATOM 748 C C . GLU A 1 94 ? -9.934 0.754 13.163 1.00 86.19 94 GLU A C 1
ATOM 750 O O . GLU A 1 94 ? -11.029 0.914 13.698 1.00 86.19 94 GLU A O 1
ATOM 755 N N . VAL A 1 95 ? -8.969 0.043 13.756 1.00 81.00 95 VAL A N 1
ATOM 756 C CA . VAL A 1 95 ? -9.141 -0.612 15.065 1.00 81.00 95 VAL A CA 1
ATOM 757 C C . VAL A 1 95 ? -9.467 0.412 16.159 1.00 81.00 95 VAL A C 1
ATOM 759 O O . VAL A 1 95 ? -10.338 0.179 17.001 1.00 81.00 95 VAL A O 1
ATOM 762 N N . GLU A 1 96 ? -8.796 1.564 16.175 1.00 82.25 96 GLU A N 1
ATOM 763 C CA . GLU A 1 96 ? -9.086 2.655 17.115 1.00 82.25 96 GLU A CA 1
ATOM 764 C C . GLU A 1 96 ? -10.479 3.267 16.882 1.00 82.25 96 GLU A C 1
ATOM 766 O O . GLU A 1 96 ? -11.214 3.551 17.837 1.00 82.25 96 GLU A O 1
ATOM 771 N N . ARG A 1 97 ? -10.895 3.396 15.621 1.00 80.12 97 ARG A N 1
ATOM 772 C CA . ARG A 1 97 ? -12.228 3.868 15.228 1.00 80.12 97 ARG A CA 1
ATOM 773 C C . ARG A 1 97 ? -13.333 2.890 15.623 1.00 80.12 97 ARG A C 1
ATOM 775 O O . ARG A 1 97 ? -14.359 3.311 16.156 1.00 80.12 97 ARG A O 1
ATOM 782 N N . GLU A 1 98 ? -13.141 1.592 15.431 1.00 75.94 98 GLU A N 1
ATOM 783 C CA . GLU A 1 98 ? -14.091 0.576 15.893 1.00 75.94 98 GLU A CA 1
ATOM 784 C C . GLU A 1 98 ? -14.173 0.544 17.425 1.00 75.94 98 GLU A C 1
ATOM 786 O O . GLU A 1 98 ? -15.264 0.432 17.999 1.00 75.94 98 GLU A O 1
ATOM 791 N N . ARG A 1 99 ? -13.040 0.737 18.118 1.00 71.12 99 ARG A N 1
ATOM 792 C CA . ARG A 1 99 ? -13.010 0.854 19.584 1.00 71.12 99 ARG A CA 1
ATOM 793 C C . ARG A 1 99 ? -13.820 2.042 20.103 1.00 71.12 99 ARG A C 1
ATOM 795 O O . ARG A 1 99 ? -14.377 1.939 21.197 1.00 71.12 99 ARG A O 1
ATOM 802 N N . SER A 1 100 ? -13.899 3.157 19.387 1.00 72.94 100 SER A N 1
ATOM 803 C CA . SER A 1 100 ? -14.734 4.285 19.825 1.00 72.94 100 SER A CA 1
ATOM 804 C C . SER A 1 100 ? -16.228 4.063 19.547 1.00 72.94 100 SER A C 1
ATOM 806 O O . SER A 1 100 ? -17.060 4.596 20.277 1.00 72.94 100 SER A O 1
ATOM 808 N N . ARG A 1 101 ? -16.579 3.221 18.562 1.00 69.19 101 ARG A N 1
ATOM 809 C CA . ARG A 1 101 ? -17.965 2.961 18.129 1.00 69.19 101 ARG A CA 1
ATOM 810 C C . ARG A 1 101 ? -18.676 1.803 18.846 1.00 69.19 101 ARG A C 1
ATOM 812 O O . ARG A 1 101 ? -19.885 1.883 19.043 1.00 69.19 101 ARG A O 1
ATOM 819 N N . ASN A 1 102 ? -17.965 0.740 19.240 1.00 63.88 102 ASN A N 1
ATOM 820 C CA . ASN A 1 102 ? -18.587 -0.514 19.701 1.00 63.88 102 ASN A CA 1
ATOM 821 C C . ASN A 1 102 ? -18.635 -0.710 21.234 1.00 63.88 102 ASN A C 1
ATOM 823 O O . ASN A 1 102 ? -17.744 -0.294 21.988 1.00 63.88 102 ASN A O 1
ATOM 827 N N . SER A 1 103 ? -19.662 -1.441 21.697 1.00 63.03 103 SER A N 1
ATOM 828 C CA . SER A 1 103 ? -19.776 -1.940 23.078 1.00 63.03 103 SER A CA 1
ATOM 829 C C . SER A 1 103 ? -18.668 -2.965 23.401 1.00 63.03 103 SER A C 1
ATOM 831 O O . SER A 1 103 ? -18.126 -3.619 22.507 1.00 63.03 103 SER A O 1
ATOM 833 N N . LYS A 1 104 ? -18.306 -3.129 24.688 1.00 56.75 104 LYS A N 1
ATOM 834 C CA . LYS A 1 104 ? -17.148 -3.943 25.144 1.00 56.75 104 LYS A CA 1
ATOM 835 C C . LYS A 1 104 ? -17.074 -5.375 24.574 1.00 56.75 104 LYS A C 1
ATOM 837 O O . LYS A 1 104 ? -15.973 -5.854 24.355 1.00 56.75 104 LYS A O 1
ATOM 842 N N . LYS A 1 105 ? -18.202 -6.042 24.294 1.00 52.94 105 LYS A N 1
ATOM 843 C CA . LYS A 1 105 ? -18.231 -7.438 23.798 1.00 52.94 105 LYS A CA 1
ATOM 844 C C . LYS A 1 105 ? -18.042 -7.579 22.281 1.00 52.94 105 LYS A C 1
ATOM 846 O O . LYS A 1 105 ? -17.477 -8.572 21.836 1.00 52.94 105 LYS A O 1
ATOM 851 N N . ALA A 1 106 ? -18.491 -6.603 21.488 1.00 55.53 106 ALA A N 1
ATOM 852 C CA . ALA A 1 106 ? -18.234 -6.587 20.043 1.00 55.53 106 ALA A CA 1
ATOM 853 C C . ALA A 1 106 ? -16.753 -6.272 19.746 1.00 55.53 106 ALA A C 1
ATOM 855 O O . ALA A 1 106 ? -16.170 -6.849 18.833 1.00 55.53 106 ALA A O 1
ATOM 856 N N . LYS A 1 107 ? -16.127 -5.452 20.608 1.00 56.75 107 LYS A N 1
ATOM 857 C CA . LYS A 1 107 ? -14.688 -5.137 20.595 1.00 56.75 107 LYS A CA 1
ATOM 858 C C . LYS A 1 107 ? -13.787 -6.373 20.627 1.00 56.75 107 LYS A C 1
ATOM 860 O O . LYS A 1 107 ? -12.851 -6.449 19.844 1.00 56.75 107 LYS A O 1
ATOM 865 N N . GLU A 1 108 ? -14.032 -7.321 21.530 1.00 55.19 108 GLU A N 1
ATOM 866 C CA . GLU A 1 108 ? -13.114 -8.455 21.737 1.00 55.19 108 GLU A CA 1
ATOM 867 C C . GLU A 1 108 ? -13.134 -9.456 20.575 1.00 55.19 108 GLU A C 1
ATOM 869 O O . GLU A 1 108 ? -12.081 -9.961 20.193 1.00 55.19 108 GLU A O 1
ATOM 874 N N . ARG A 1 109 ? -14.300 -9.693 19.956 1.00 53.38 109 ARG A N 1
ATOM 875 C CA . ARG A 1 109 ? -14.438 -10.648 18.842 1.00 53.38 109 ARG A CA 1
ATOM 876 C C . ARG A 1 109 ? -13.800 -10.153 17.544 1.00 53.38 109 ARG A C 1
ATOM 878 O O . ARG A 1 109 ? -13.087 -10.921 16.908 1.00 53.38 109 ARG A O 1
ATOM 885 N N . GLN A 1 110 ? -14.018 -8.889 17.171 1.00 57.66 110 GLN A N 1
ATOM 886 C CA . GLN A 1 110 ? -13.402 -8.308 15.969 1.00 57.66 110 GLN A CA 1
ATOM 887 C C . GLN A 1 110 ? -11.887 -8.164 16.124 1.00 57.66 110 GLN A C 1
ATOM 889 O O . GLN A 1 110 ? -11.150 -8.509 15.210 1.00 57.66 110 GLN A O 1
ATOM 894 N N . ILE A 1 111 ? -11.405 -7.737 17.297 1.00 62.00 111 ILE A N 1
ATOM 895 C CA . ILE A 1 111 ? -9.964 -7.600 17.551 1.00 62.00 111 ILE A CA 1
ATOM 896 C C . ILE A 1 111 ? -9.263 -8.961 17.554 1.00 62.00 111 ILE A C 1
ATOM 898 O O . ILE A 1 111 ? -8.137 -9.047 17.071 1.00 62.00 111 ILE A O 1
ATOM 902 N N . TRP A 1 112 ? -9.887 -10.010 18.100 1.00 60.81 112 TRP A N 1
ATOM 903 C CA . TRP A 1 112 ? -9.312 -11.356 18.082 1.00 60.81 112 TRP A CA 1
ATOM 904 C C . TRP A 1 112 ? -9.232 -11.906 16.656 1.00 60.81 112 TRP A C 1
ATOM 906 O O . TRP A 1 112 ? -8.143 -12.271 16.227 1.00 60.81 112 TRP A O 1
ATOM 916 N N . ALA A 1 113 ? -10.326 -11.828 15.889 1.00 59.38 113 ALA A N 1
ATOM 917 C CA . ALA A 1 113 ? -10.337 -12.224 14.481 1.00 59.38 113 ALA A CA 1
ATOM 918 C C . ALA A 1 113 ? -9.323 -11.420 13.647 1.00 59.38 113 ALA A C 1
ATOM 920 O O . ALA A 1 113 ? -8.639 -11.983 12.802 1.00 59.38 113 ALA A O 1
ATOM 921 N N . TYR A 1 114 ? -9.171 -10.124 13.929 1.00 65.31 114 TYR A N 1
ATOM 922 C CA . TYR A 1 114 ? -8.196 -9.254 13.278 1.00 65.31 114 TYR A CA 1
ATOM 923 C C . TYR A 1 114 ? -6.748 -9.592 13.655 1.00 65.31 114 TYR A C 1
ATOM 925 O O . TYR A 1 114 ? -5.897 -9.688 12.780 1.00 65.31 114 TYR A O 1
ATOM 933 N N . ARG A 1 115 ? -6.445 -9.799 14.942 1.00 64.81 115 ARG A N 1
ATOM 934 C CA . ARG A 1 115 ? -5.106 -10.211 15.393 1.00 64.81 115 ARG A CA 1
ATOM 935 C C . ARG A 1 115 ? -4.729 -11.571 14.845 1.00 64.81 115 ARG A C 1
ATOM 937 O O . ARG A 1 115 ? -3.580 -11.766 14.482 1.00 64.81 115 ARG A O 1
ATOM 944 N N . GLU A 1 116 ? -5.682 -12.485 14.770 1.00 65.81 116 GLU A N 1
ATOM 945 C CA . GLU A 1 116 ? -5.472 -13.794 14.173 1.00 65.81 116 GLU A CA 1
ATOM 946 C C . GLU A 1 116 ? -5.309 -13.694 12.657 1.00 65.81 116 GLU A C 1
ATOM 948 O O . GLU A 1 116 ? -4.444 -14.353 12.098 1.00 65.81 116 GLU A O 1
ATOM 953 N N . LEU A 1 117 ? -6.047 -12.807 11.986 1.00 64.75 117 LEU A N 1
ATOM 954 C CA . LEU A 1 117 ? -5.879 -12.533 10.562 1.00 64.75 117 LEU A CA 1
ATOM 955 C C . LEU A 1 117 ? -4.524 -11.879 10.266 1.00 64.75 117 LEU A C 1
ATOM 957 O O . LEU A 1 117 ? -3.828 -12.349 9.376 1.00 64.75 117 LEU A O 1
ATOM 961 N N . VAL A 1 118 ? -4.099 -10.872 11.032 1.00 66.31 118 VAL A N 1
ATOM 962 C CA . VAL A 1 118 ? -2.765 -10.261 10.908 1.00 66.31 118 VAL A CA 1
ATOM 963 C C . VAL A 1 118 ? -1.672 -11.250 11.264 1.00 66.31 118 VAL A C 1
ATOM 965 O O . VAL A 1 118 ? -0.721 -11.354 10.512 1.00 66.31 118 VAL A O 1
ATOM 968 N N . SER A 1 119 ? -1.811 -12.021 12.339 1.00 69.06 119 SER A N 1
ATOM 969 C CA . SER A 1 119 ? -0.834 -13.051 12.708 1.00 69.06 119 SER A CA 1
ATOM 970 C C . SER A 1 11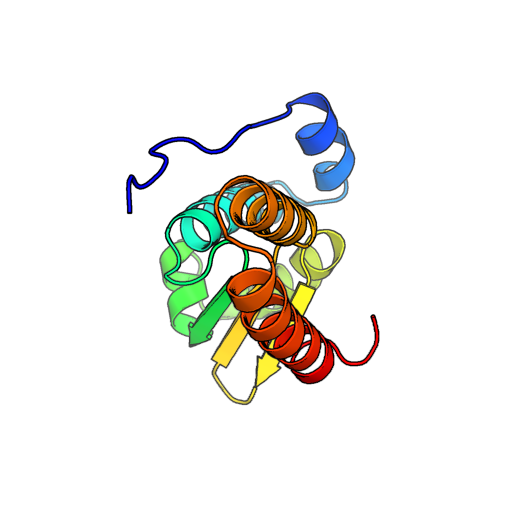9 ? -0.768 -14.171 11.662 1.00 69.06 119 SER A C 1
ATOM 972 O O . SER A 1 119 ? 0.299 -14.708 11.395 1.00 69.06 119 SER A O 1
ATOM 974 N N . ARG A 1 120 ? -1.882 -14.496 11.000 1.00 66.56 120 ARG A N 1
ATOM 975 C CA . ARG A 1 120 ? -1.923 -15.487 9.916 1.00 66.56 120 ARG A CA 1
ATOM 976 C C . ARG A 1 120 ? -1.352 -14.951 8.603 1.00 66.56 120 ARG A C 1
ATOM 978 O O . ARG A 1 120 ? -0.718 -15.704 7.870 1.00 66.56 120 ARG A O 1
ATOM 985 N N . LEU A 1 121 ? -1.621 -13.689 8.270 1.00 61.59 121 LEU A N 1
ATOM 986 C CA . LEU A 1 121 ? -1.159 -13.064 7.026 1.00 61.59 121 LEU A CA 1
ATOM 987 C C . LEU A 1 121 ? 0.291 -12.557 7.144 1.00 61.59 121 LEU A C 1
ATOM 989 O O . LEU A 1 121 ? 1.053 -12.609 6.184 1.00 61.59 121 LEU A O 1
ATOM 993 N N . PHE A 1 122 ? 0.692 -12.141 8.342 1.00 65.44 122 PHE A N 1
ATOM 994 C CA . PHE A 1 122 ? 1.988 -11.551 8.676 1.00 65.44 122 PHE A CA 1
ATOM 995 C C . PHE A 1 122 ? 2.533 -12.153 9.993 1.00 65.44 122 PHE A C 1
ATOM 997 O O . PHE A 1 122 ? 2.612 -11.466 11.009 1.00 65.44 122 PHE A O 1
ATOM 1004 N N . PRO A 1 123 ? 2.921 -13.443 10.006 1.00 55.25 123 PRO A N 1
ATOM 1005 C CA . PRO A 1 123 ? 3.322 -14.175 11.219 1.00 55.25 123 PRO A CA 1
ATOM 1006 C C . PRO A 1 123 ? 4.624 -13.702 11.885 1.00 55.25 123 PRO A C 1
ATOM 1008 O O . PRO A 1 123 ? 4.979 -14.216 12.942 1.00 55.25 123 PRO A O 1
ATOM 1011 N N . ALA A 1 124 ? 5.344 -12.758 11.273 1.00 47.66 124 ALA A N 1
ATOM 1012 C CA . ALA A 1 124 ? 6.605 -12.207 11.775 1.00 47.66 124 ALA A CA 1
ATOM 1013 C C . ALA A 1 124 ? 6.464 -10.834 12.476 1.00 47.66 124 ALA A C 1
ATOM 1015 O O . ALA A 1 124 ? 7.484 -10.239 12.829 1.00 47.66 124 ALA A O 1
ATOM 1016 N N . LEU A 1 125 ? 5.233 -10.334 12.668 1.00 48.28 125 LEU A N 1
ATOM 1017 C CA . LEU A 1 125 ? 4.898 -9.131 13.453 1.00 48.28 125 LEU A CA 1
ATOM 1018 C C . LEU A 1 125 ? 4.391 -9.500 14.854 1.00 48.28 125 LEU A C 1
ATOM 1020 O O . LEU A 1 125 ? 4.730 -8.754 15.801 1.00 48.28 125 LEU A O 1
#

Sequence (125 aa):
MAELPYMQFYPTDWLADTRMLTASAKGVWIDCLAALWNAPERGFLKMPERAWGRLWGVESERIPDLLDELGIVAEIQKDGNAVTIASRRMIKEEVERERSRNSKKAKERQIWAYRELVSRLFPAL